Protein AF-A0A397V5W2-F1 (afdb_monomer_lite)

Structure (mmCIF, N/CA/C/O backbone):
data_AF-A0A397V5W2-F1
#
_entry.id   AF-A0A397V5W2-F1
#
loop_
_atom_site.group_PDB
_atom_site.id
_atom_site.type_symbol
_atom_site.label_atom_id
_atom_site.label_alt_id
_atom_site.label_comp_id
_atom_site.label_asym_id
_atom_site.label_entity_id
_atom_site.label_seq_id
_atom_site.pdbx_PDB_ins_code
_atom_site.Cartn_x
_atom_site.Cartn_y
_atom_site.Cartn_z
_atom_site.occupancy
_atom_site.B_iso_or_equiv
_atom_site.auth_seq_id
_atom_site.auth_comp_id
_atom_site.auth_asym_id
_atom_site.auth_atom_id
_atom_site.pdbx_PDB_model_num
ATOM 1 N N . MET A 1 1 ? 25.880 5.198 -11.172 1.00 67.06 1 MET A N 1
ATOM 2 C CA . MET A 1 1 ? 25.162 3.981 -10.727 1.00 67.06 1 MET A CA 1
ATOM 3 C C . MET A 1 1 ? 25.731 2.800 -11.501 1.00 67.06 1 MET A C 1
ATOM 5 O O . MET A 1 1 ? 25.937 2.960 -12.695 1.00 67.06 1 MET A O 1
ATOM 9 N N . ASN A 1 2 ? 26.080 1.682 -10.856 1.00 90.19 2 ASN A N 1
ATOM 10 C CA . ASN A 1 2 ? 26.620 0.526 -11.586 1.00 90.19 2 ASN A CA 1
ATOM 11 C C . ASN A 1 2 ? 25.490 -0.292 -12.235 1.00 90.19 2 ASN A C 1
ATOM 13 O O . ASN A 1 2 ? 24.329 -0.182 -11.837 1.00 90.19 2 ASN A O 1
ATOM 17 N N . GLU A 1 3 ? 25.838 -1.115 -13.223 1.00 92.56 3 GLU A N 1
ATOM 18 C CA . GLU A 1 3 ? 24.874 -1.888 -14.012 1.00 92.56 3 GLU A CA 1
ATOM 19 C C . GLU A 1 3 ? 23.966 -2.771 -13.141 1.00 92.56 3 GLU A C 1
ATOM 21 O O . GLU A 1 3 ? 22.748 -2.787 -13.319 1.00 92.56 3 GLU A O 1
ATOM 26 N N . LYS A 1 4 ? 24.536 -3.435 -12.130 1.00 94.38 4 LYS A N 1
ATOM 27 C CA . LYS A 1 4 ? 23.796 -4.296 -11.199 1.00 94.38 4 LYS A CA 1
ATOM 28 C C . LYS A 1 4 ? 22.735 -3.520 -10.411 1.00 94.38 4 LYS A C 1
ATOM 30 O O . LYS A 1 4 ? 21.617 -4.006 -10.235 1.00 94.38 4 LYS A O 1
ATOM 35 N N . THR A 1 5 ? 23.063 -2.315 -9.947 1.00 92.19 5 THR A N 1
ATOM 36 C CA . THR A 1 5 ? 22.115 -1.435 -9.252 1.00 92.19 5 THR A CA 1
ATOM 37 C C . THR A 1 5 ? 21.002 -0.983 -10.194 1.00 92.19 5 THR A C 1
ATOM 39 O O . THR A 1 5 ? 19.835 -1.031 -9.807 1.00 92.19 5 THR A O 1
ATOM 42 N N . THR A 1 6 ? 21.326 -0.631 -11.441 1.00 90.38 6 THR A N 1
ATOM 43 C CA . THR A 1 6 ? 20.326 -0.271 -12.458 1.00 90.38 6 THR A CA 1
ATOM 44 C C . THR A 1 6 ? 19.373 -1.426 -12.752 1.00 90.38 6 THR A C 1
ATOM 46 O O . THR A 1 6 ? 18.158 -1.242 -12.743 1.00 90.38 6 THR A O 1
ATOM 49 N N . GLN A 1 7 ? 19.894 -2.638 -12.948 1.00 95.06 7 GLN A N 1
ATOM 50 C CA . GLN A 1 7 ? 19.074 -3.825 -13.199 1.00 95.06 7 GLN A CA 1
ATOM 51 C C . GLN A 1 7 ? 18.138 -4.135 -12.024 1.00 95.06 7 GLN A C 1
ATOM 53 O O . GLN A 1 7 ? 16.965 -4.446 -12.236 1.00 95.06 7 GLN A O 1
ATOM 58 N N . ARG A 1 8 ? 18.625 -4.004 -10.781 1.00 95.12 8 ARG A N 1
ATOM 59 C CA . ARG A 1 8 ? 17.790 -4.164 -9.584 1.00 95.12 8 ARG A CA 1
ATOM 60 C C . ARG A 1 8 ? 16.683 -3.113 -9.536 1.00 95.12 8 ARG A C 1
ATOM 62 O O . ARG A 1 8 ? 15.534 -3.476 -9.324 1.00 95.12 8 ARG A O 1
ATOM 69 N N . PHE A 1 9 ? 17.005 -1.845 -9.780 1.00 90.62 9 PHE A N 1
ATOM 70 C CA . PHE A 1 9 ? 16.019 -0.764 -9.794 1.00 90.62 9 PHE A CA 1
ATOM 71 C C . PHE A 1 9 ? 14.920 -0.998 -10.841 1.00 90.62 9 PHE A C 1
ATOM 73 O O . PHE A 1 9 ? 13.736 -0.949 -10.520 1.00 90.62 9 PHE A O 1
ATOM 80 N N . VAL A 1 10 ? 15.300 -1.354 -12.072 1.00 91.75 10 VAL A N 1
ATOM 81 C CA . VAL A 1 10 ? 14.346 -1.681 -13.146 1.00 91.75 10 VAL A CA 1
ATOM 82 C C . VAL A 1 10 ? 13.482 -2.893 -12.785 1.00 91.75 10 VAL A C 1
ATOM 84 O O . VAL A 1 10 ? 12.292 -2.917 -13.100 1.00 91.75 10 VAL A O 1
ATOM 87 N N . LYS A 1 11 ? 14.051 -3.902 -12.115 1.00 95.25 11 LYS A N 1
ATOM 88 C CA . LYS A 1 11 ? 13.291 -5.059 -11.625 1.00 95.25 11 LYS A CA 1
ATOM 89 C C . LYS A 1 11 ? 12.242 -4.645 -10.588 1.00 95.25 11 LYS A C 1
ATOM 91 O O . LYS A 1 11 ? 11.095 -5.061 -10.718 1.00 95.25 11 LYS A O 1
ATOM 96 N N . GLU A 1 12 ? 12.606 -3.814 -9.613 1.00 93.69 12 GLU A N 1
ATOM 97 C CA . GLU A 1 12 ? 11.659 -3.329 -8.600 1.00 93.69 12 GLU A CA 1
ATOM 98 C C . GLU A 1 12 ? 10.554 -2.461 -9.214 1.00 93.69 12 GLU A C 1
ATOM 100 O O . GLU A 1 12 ? 9.386 -2.643 -8.888 1.00 93.69 12 GLU A O 1
ATOM 105 N N . LEU A 1 13 ? 10.877 -1.595 -10.180 1.00 93.06 13 LEU A N 1
ATOM 106 C CA . LEU A 1 13 ? 9.871 -0.811 -10.908 1.00 93.06 13 LEU A CA 1
ATOM 107 C C . LEU A 1 13 ? 8.845 -1.691 -11.626 1.00 93.06 13 LEU A C 1
ATOM 109 O O . LEU A 1 13 ? 7.647 -1.427 -11.565 1.00 93.06 13 LEU A O 1
ATOM 113 N N . LYS A 1 14 ? 9.301 -2.765 -12.281 1.00 93.31 14 LYS A N 1
ATOM 114 C CA . LYS A 1 14 ? 8.402 -3.731 -12.929 1.00 93.31 14 LYS A CA 1
ATOM 115 C C . LYS A 1 14 ? 7.527 -4.469 -11.918 1.00 93.31 14 LYS A C 1
ATOM 117 O O . LYS A 1 14 ? 6.388 -4.792 -12.238 1.00 93.31 14 LYS A O 1
ATOM 122 N N . ASN A 1 15 ? 8.043 -4.753 -10.722 1.00 93.50 15 ASN A N 1
ATOM 123 C CA . ASN A 1 15 ? 7.248 -5.355 -9.653 1.00 93.50 15 ASN A CA 1
ATOM 124 C C . ASN A 1 15 ? 6.181 -4.374 -9.149 1.00 93.50 15 ASN A C 1
ATOM 126 O O . ASN A 1 15 ? 5.018 -4.754 -9.045 1.00 93.50 15 ASN A O 1
ATOM 130 N N . LEU A 1 16 ? 6.552 -3.110 -8.924 1.00 92.88 16 LEU A N 1
ATOM 131 C CA . LEU A 1 16 ? 5.634 -2.047 -8.506 1.00 92.88 16 LEU A CA 1
ATOM 132 C C . LEU A 1 16 ? 4.496 -1.842 -9.511 1.00 92.88 16 LEU A C 1
ATOM 134 O O . LEU A 1 16 ? 3.340 -1.808 -9.105 1.00 92.88 16 LEU A O 1
ATOM 138 N N . GLN A 1 17 ? 4.803 -1.791 -10.812 1.00 92.50 17 GLN A N 1
ATOM 139 C CA . GLN A 1 17 ? 3.798 -1.668 -11.878 1.00 92.50 17 GLN A CA 1
ATOM 140 C C . GLN A 1 17 ? 2.757 -2.797 -11.874 1.00 92.50 17 GLN A C 1
ATOM 142 O O . GLN A 1 17 ? 1.612 -2.576 -12.255 1.00 92.50 17 GLN A O 1
ATOM 147 N N . LYS A 1 18 ? 3.146 -4.013 -11.477 1.00 92.62 18 LYS A N 1
ATOM 148 C CA . LYS A 1 18 ? 2.215 -5.146 -11.374 1.00 92.62 18 LYS A CA 1
ATOM 149 C C . LYS A 1 18 ? 1.398 -5.077 -10.089 1.00 92.62 18 LYS A C 1
ATOM 151 O O . LYS A 1 18 ? 0.194 -5.292 -10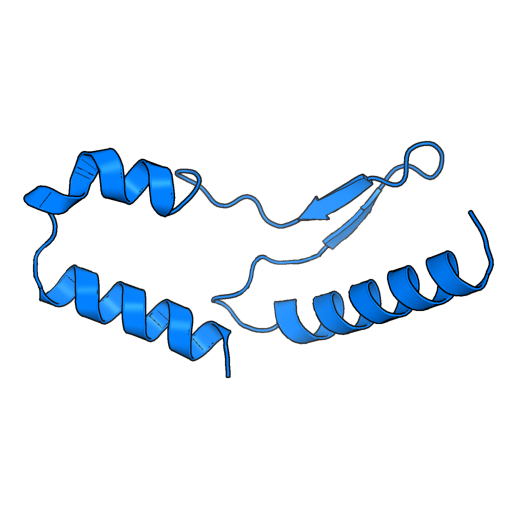.113 1.00 92.62 18 LYS A O 1
ATOM 156 N N . ALA A 1 19 ? 2.065 -4.775 -8.980 1.00 92.25 19 ALA A N 1
ATOM 157 C CA . ALA A 1 19 ? 1.466 -4.748 -7.653 1.00 92.25 19 ALA A CA 1
ATOM 158 C C . ALA A 1 19 ? 0.419 -3.626 -7.520 1.00 92.25 19 ALA A C 1
ATOM 160 O O . ALA A 1 19 ? -0.649 -3.833 -6.951 1.00 92.25 19 ALA A O 1
ATOM 161 N N . CYS A 1 20 ? 0.669 -2.456 -8.116 1.00 92.94 20 CYS A N 1
ATOM 162 C CA . CYS A 1 20 ? -0.210 -1.289 -8.006 1.00 92.94 20 CYS A CA 1
ATOM 163 C C . CYS A 1 20 ? -1.568 -1.427 -8.720 1.00 92.94 20 CYS A C 1
ATOM 165 O O . CYS A 1 20 ? -2.347 -0.478 -8.731 1.00 92.94 20 CYS A O 1
ATOM 167 N N . MET A 1 21 ? -1.856 -2.579 -9.336 1.00 90.81 21 MET A N 1
ATOM 168 C CA . MET A 1 21 ? -3.185 -2.902 -9.861 1.00 90.81 21 MET A CA 1
ATOM 169 C C . MET A 1 21 ? -4.188 -3.259 -8.753 1.00 90.81 21 MET A C 1
ATOM 171 O O . MET A 1 21 ? -5.394 -3.240 -8.998 1.00 90.81 21 MET A O 1
ATOM 175 N N . HIS A 1 22 ? -3.715 -3.587 -7.547 1.00 94.94 22 HIS A N 1
ATOM 176 C CA . HIS A 1 22 ? -4.580 -3.911 -6.417 1.00 94.94 22 HIS A CA 1
ATOM 177 C C . HIS A 1 22 ? -5.049 -2.635 -5.689 1.00 94.94 22 HIS A C 1
ATOM 179 O O . HIS A 1 22 ? -4.218 -1.782 -5.379 1.00 94.94 22 HIS A O 1
ATOM 185 N N . PRO A 1 23 ? -6.340 -2.504 -5.324 1.00 94.88 23 PRO A N 1
ATOM 186 C CA . PRO A 1 23 ? -6.873 -1.292 -4.687 1.00 94.88 23 PRO A CA 1
ATOM 187 C C . PRO A 1 23 ? -6.261 -0.968 -3.313 1.00 94.88 23 PRO A C 1
ATOM 189 O O . PRO A 1 23 ? -6.272 0.186 -2.896 1.00 94.88 23 PRO A O 1
ATOM 192 N N . ASN A 1 24 ? -5.726 -1.968 -2.604 1.00 96.06 24 ASN A N 1
ATOM 193 C CA . ASN A 1 24 ? -5.039 -1.789 -1.315 1.00 96.06 24 ASN A CA 1
ATOM 194 C C . ASN A 1 24 ? -3.521 -1.543 -1.442 1.00 96.06 24 ASN A C 1
ATOM 196 O O . ASN A 1 24 ? -2.827 -1.515 -0.427 1.00 96.06 24 ASN A O 1
ATOM 200 N N . ILE A 1 25 ? -2.995 -1.375 -2.659 1.00 95.69 25 ILE A N 1
ATOM 201 C CA . ILE A 1 25 ? -1.604 -0.981 -2.909 1.00 95.69 25 ILE A CA 1
ATOM 202 C C . ILE A 1 25 ? -1.595 0.444 -3.468 1.00 95.69 25 ILE A C 1
ATOM 204 O O . ILE A 1 25 ? -2.413 0.797 -4.311 1.00 95.69 25 ILE A O 1
ATOM 208 N N . ILE A 1 26 ? -0.646 1.265 -3.009 1.00 95.19 26 ILE A N 1
ATOM 209 C CA . ILE A 1 26 ? -0.449 2.627 -3.519 1.00 95.19 26 ILE A CA 1
ATOM 210 C C . ILE A 1 26 ? -0.203 2.590 -5.031 1.00 95.19 26 ILE A C 1
ATOM 212 O O . ILE A 1 26 ? 0.726 1.933 -5.507 1.00 95.19 26 ILE A O 1
ATOM 216 N N . GLY A 1 27 ? -1.021 3.336 -5.775 1.00 95.00 27 GLY A N 1
ATOM 217 C CA . GLY A 1 27 ? -0.880 3.488 -7.219 1.00 95.00 27 GLY A CA 1
ATOM 218 C C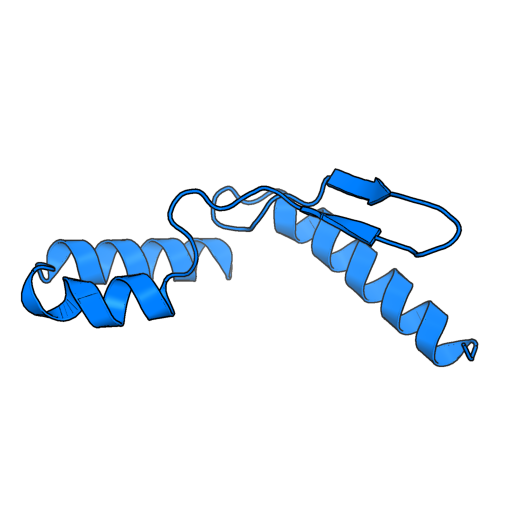 . GLY A 1 27 ? 0.511 3.991 -7.618 1.00 95.00 27 GLY A C 1
ATOM 219 O O . GLY A 1 27 ? 1.039 4.925 -7.015 1.00 95.00 27 GLY A O 1
ATOM 220 N N . PHE A 1 28 ? 1.098 3.398 -8.657 1.00 94.75 28 PHE A N 1
ATOM 221 C CA . PHE A 1 28 ? 2.326 3.884 -9.286 1.00 94.75 28 PHE A CA 1
ATOM 222 C C . PHE A 1 28 ? 1.995 4.483 -10.653 1.00 94.75 28 PHE A C 1
ATOM 224 O O . PHE A 1 28 ? 1.447 3.798 -11.514 1.00 94.75 28 PHE A O 1
ATOM 231 N N . TYR A 1 29 ? 2.336 5.757 -10.855 1.00 91.88 29 TYR A N 1
ATOM 232 C CA . TYR A 1 29 ? 2.001 6.495 -12.078 1.00 91.88 29 TYR A CA 1
ATOM 233 C C . TYR A 1 29 ? 3.176 6.638 -13.042 1.00 91.88 29 TYR A C 1
ATOM 235 O O . TYR A 1 29 ? 2.968 6.796 -14.242 1.00 91.88 29 TYR A O 1
ATOM 243 N N . GLY A 1 30 ? 4.409 6.537 -12.548 1.00 90.19 30 GLY A N 1
ATOM 244 C CA . GLY A 1 30 ? 5.595 6.597 -13.390 1.00 90.19 30 GLY A CA 1
ATOM 245 C C . GLY A 1 30 ? 6.782 7.259 -12.712 1.00 90.19 30 GLY A C 1
ATOM 246 O O . GLY A 1 30 ? 6.845 7.397 -11.490 1.00 90.19 30 GLY A O 1
ATOM 247 N N . ILE A 1 31 ? 7.737 7.663 -13.541 1.00 89.19 31 ILE A N 1
ATOM 248 C CA . ILE A 1 31 ? 8.914 8.424 -13.133 1.00 89.19 31 ILE A CA 1
ATOM 249 C C . ILE A 1 31 ? 8.801 9.798 -13.786 1.00 89.19 31 ILE A C 1
ATOM 251 O O . ILE A 1 31 ? 8.660 9.893 -15.004 1.00 89.19 31 ILE A O 1
ATOM 255 N N . GLY A 1 32 ? 8.831 10.846 -12.971 1.00 86.00 32 GLY A N 1
ATOM 256 C CA . GLY A 1 32 ? 8.934 12.231 -13.404 1.00 86.00 32 GLY A CA 1
ATOM 257 C C . GLY A 1 32 ? 10.370 12.739 -13.302 1.00 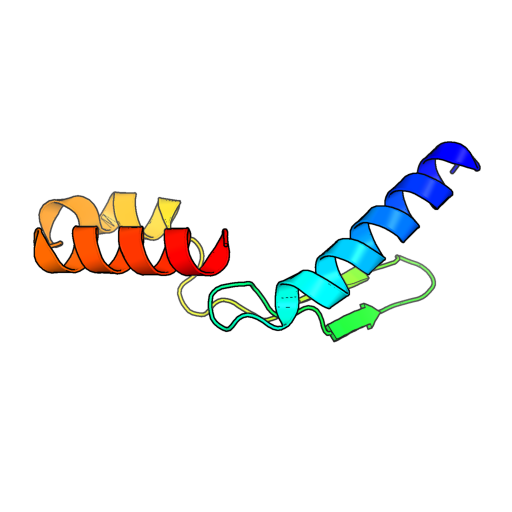86.00 32 GLY A C 1
ATOM 258 O O . GLY A 1 32 ? 11.167 12.204 -12.537 1.00 86.00 32 GLY A O 1
ATOM 259 N N . ASP A 1 33 ? 10.657 13.801 -14.053 1.00 77.31 33 ASP A N 1
ATOM 260 C CA . ASP A 1 33 ? 11.939 14.517 -14.090 1.00 77.31 33 ASP A CA 1
ATOM 261 C C . ASP A 1 33 ? 13.166 13.630 -14.393 1.00 77.31 33 ASP A C 1
ATOM 263 O O . ASP A 1 33 ? 13.693 12.902 -13.551 1.00 77.31 33 ASP A O 1
ATOM 267 N N . PHE A 1 34 ? 13.680 13.741 -15.618 1.00 67.56 34 PHE A N 1
ATOM 268 C CA . PHE A 1 34 ? 14.834 12.974 -16.092 1.00 67.56 34 PHE A CA 1
ATOM 269 C C . PHE A 1 34 ? 16.156 13.340 -15.402 1.00 67.56 34 PHE A C 1
ATOM 271 O O . PHE A 1 34 ? 17.115 12.571 -15.500 1.00 67.56 34 PHE A O 1
ATOM 278 N N . ILE A 1 35 ? 16.220 14.483 -14.713 1.00 73.94 35 ILE A N 1
ATOM 279 C CA . ILE A 1 35 ? 17.427 14.953 -14.026 1.00 73.94 35 ILE A CA 1
ATOM 280 C C . ILE A 1 35 ? 17.510 14.348 -12.619 1.00 73.94 35 ILE A C 1
ATOM 282 O O . ILE A 1 35 ? 18.592 13.951 -12.189 1.00 73.94 35 ILE A O 1
ATOM 286 N N . ILE A 1 36 ? 16.374 14.240 -11.916 1.00 79.25 36 ILE A N 1
ATOM 287 C CA . ILE A 1 36 ? 16.323 13.874 -10.485 1.00 79.25 36 ILE A CA 1
ATOM 288 C C . ILE A 1 36 ? 15.663 12.501 -10.238 1.00 79.25 36 ILE A C 1
ATOM 290 O O . ILE A 1 36 ? 15.820 11.933 -9.161 1.00 79.25 36 ILE A O 1
ATOM 294 N N . TRP A 1 37 ? 15.008 11.910 -11.245 1.00 78.88 37 TRP A N 1
ATOM 295 C CA . TRP A 1 37 ? 14.406 10.567 -11.206 1.00 78.88 37 TRP A CA 1
ATOM 296 C C . TRP A 1 37 ? 13.402 10.416 -10.055 1.00 78.88 37 TRP A C 1
ATOM 298 O O . TRP A 1 37 ? 13.579 9.622 -9.130 1.00 78.88 37 TRP A O 1
ATOM 308 N N . ILE A 1 38 ? 12.322 11.191 -10.113 1.00 88.69 38 ILE A N 1
ATOM 309 C CA . ILE A 1 38 ? 11.304 11.250 -9.062 1.00 88.69 38 ILE A CA 1
ATOM 310 C C . ILE A 1 38 ? 10.217 10.203 -9.328 1.00 88.69 38 ILE A C 1
ATOM 312 O O . ILE A 1 38 ? 9.644 10.161 -10.412 1.00 88.69 38 ILE A O 1
ATOM 316 N N . LEU A 1 39 ? 9.876 9.374 -8.337 1.00 91.00 39 LEU A N 1
ATOM 317 C CA . LEU A 1 39 ? 8.739 8.452 -8.446 1.00 91.00 39 LEU A CA 1
ATOM 318 C C . LEU A 1 39 ? 7.419 9.200 -8.244 1.00 91.00 39 LEU A C 1
ATOM 320 O O . LEU A 1 39 ? 7.238 9.901 -7.250 1.00 91.00 39 LEU A O 1
ATOM 324 N N . GLN A 1 40 ? 6.479 9.003 -9.161 1.00 92.19 40 GLN A N 1
ATOM 325 C CA . GLN A 1 40 ? 5.115 9.501 -9.041 1.00 92.19 40 GLN A CA 1
ATOM 326 C C . GLN A 1 40 ? 4.220 8.391 -8.485 1.00 92.19 40 GLN A C 1
ATOM 328 O O . GLN A 1 40 ? 4.003 7.365 -9.135 1.00 92.19 40 GLN A O 1
ATOM 333 N N . LEU A 1 41 ? 3.719 8.600 -7.268 1.00 93.94 41 LEU A N 1
ATOM 334 C CA . LEU A 1 41 ? 2.884 7.658 -6.524 1.00 93.94 41 LEU A CA 1
ATOM 335 C C . LEU A 1 41 ? 1.534 8.292 -6.178 1.00 93.94 41 LEU A C 1
ATOM 337 O O . LEU A 1 41 ? 1.413 9.514 -6.078 1.00 93.94 41 LEU A O 1
ATOM 341 N N . GLN A 1 42 ? 0.522 7.457 -5.966 1.00 94.75 42 GLN A N 1
ATOM 342 C CA . GLN A 1 42 ? -0.765 7.879 -5.432 1.00 94.75 42 GLN A CA 1
ATOM 343 C C . GLN A 1 42 ? -0.591 8.489 -4.041 1.00 94.75 42 GLN A C 1
ATOM 345 O O . GLN A 1 42 ? 0.057 7.920 -3.163 1.00 94.75 42 GLN A O 1
ATOM 350 N N . LEU A 1 43 ? -1.215 9.647 -3.834 1.00 94.50 43 LEU A N 1
ATOM 351 C CA . LEU A 1 43 ? -1.247 10.290 -2.531 1.00 94.50 43 LEU A CA 1
ATOM 352 C C . LEU A 1 43 ? -2.218 9.548 -1.603 1.00 94.50 43 LEU A C 1
ATOM 354 O O . LEU A 1 43 ? -3.416 9.468 -1.881 1.00 94.50 43 LEU A O 1
ATOM 358 N N . ALA A 1 44 ? -1.703 9.045 -0.483 1.00 94.25 44 ALA A N 1
ATOM 359 C CA . ALA A 1 44 ? -2.519 8.522 0.605 1.00 94.25 44 ALA A CA 1
ATOM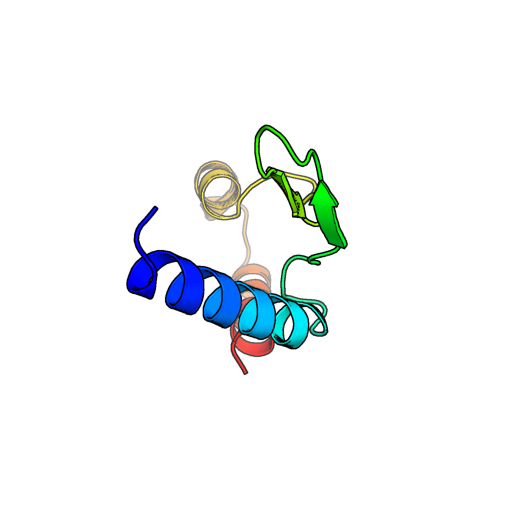 360 C C . ALA A 1 44 ? -3.046 9.685 1.453 1.00 94.25 44 ALA A C 1
ATOM 362 O O . ALA A 1 44 ? -2.338 10.243 2.297 1.00 94.25 44 ALA A O 1
ATOM 363 N N . ASN A 1 45 ? -4.298 10.069 1.209 1.00 92.81 45 ASN A N 1
ATOM 364 C CA . ASN A 1 45 ? -4.965 11.068 2.037 1.00 92.81 45 ASN A CA 1
ATOM 365 C C . ASN A 1 45 ? -4.989 10.599 3.499 1.00 92.81 45 ASN A C 1
ATOM 367 O O . ASN A 1 45 ? -5.227 9.425 3.772 1.00 92.81 45 ASN A O 1
ATOM 371 N N . ASN A 1 46 ? -4.780 11.536 4.428 1.00 92.31 46 ASN A N 1
ATOM 372 C CA . ASN A 1 46 ? -4.653 11.306 5.876 1.00 92.31 46 ASN A CA 1
ATOM 373 C C . ASN A 1 46 ? -3.332 10.672 6.347 1.00 92.31 46 ASN A C 1
ATOM 375 O O . ASN A 1 46 ? -3.196 10.381 7.534 1.00 92.31 46 ASN A O 1
ATOM 379 N N . GLY A 1 47 ? -2.338 10.547 5.463 1.00 92.19 47 GLY A N 1
ATOM 380 C CA . GLY A 1 47 ? -0.980 10.157 5.841 1.00 92.19 47 GLY A CA 1
ATOM 381 C C . GLY A 1 47 ? -0.833 8.662 6.121 1.00 92.19 47 GLY A C 1
ATOM 382 O O . GLY A 1 47 ? -1.556 7.836 5.565 1.00 92.19 47 GLY A O 1
ATOM 383 N N . ASP A 1 48 ? 0.157 8.304 6.940 1.00 95.31 48 ASP A N 1
ATOM 384 C CA . ASP A 1 48 ? 0.496 6.909 7.200 1.00 95.31 48 ASP A CA 1
ATOM 385 C C . ASP A 1 48 ? -0.263 6.298 8.389 1.00 95.31 48 ASP A C 1
ATOM 387 O O . ASP A 1 48 ? -0.663 6.957 9.354 1.00 95.31 48 ASP A O 1
ATOM 391 N N . LEU A 1 49 ? -0.422 4.974 8.324 1.00 95.44 49 LEU A N 1
ATOM 392 C CA . LEU A 1 49 ? -1.125 4.195 9.337 1.00 95.44 49 LEU A CA 1
ATOM 393 C C . LEU A 1 49 ? -0.447 4.269 10.716 1.00 95.44 49 LEU A C 1
ATOM 395 O O . LEU A 1 49 ? -1.129 4.181 11.735 1.00 95.44 49 LEU A O 1
ATOM 399 N N . ARG A 1 50 ? 0.880 4.434 10.785 1.00 96.31 50 ARG A N 1
ATOM 400 C CA . ARG A 1 50 ? 1.608 4.444 12.060 1.00 96.31 50 ARG A CA 1
ATOM 401 C C . ARG A 1 50 ? 1.251 5.682 12.873 1.00 96.31 50 ARG A C 1
ATOM 403 O O . ARG A 1 50 ? 0.933 5.544 14.054 1.00 96.31 50 ARG A O 1
ATOM 410 N N . GLU A 1 51 ? 1.278 6.864 12.267 1.00 96.62 51 GLU A N 1
ATOM 411 C CA . GLU A 1 51 ? 0.876 8.101 12.943 1.00 96.62 51 GLU A CA 1
ATOM 412 C C . GLU A 1 51 ? -0.621 8.099 13.269 1.00 96.62 51 GLU A C 1
ATOM 414 O O . GLU A 1 51 ? -1.013 8.462 14.382 1.00 96.62 51 GLU A O 1
ATOM 419 N N . TYR A 1 52 ? -1.456 7.575 12.366 1.00 95.81 52 TYR A N 1
ATOM 420 C CA . TYR A 1 52 ? -2.885 7.411 12.633 1.00 95.81 52 TYR A CA 1
ATOM 421 C C . TYR A 1 52 ? -3.153 6.552 13.881 1.00 95.81 52 TYR A C 1
ATOM 423 O O . TYR A 1 52 ? -3.945 6.938 14.746 1.00 95.81 52 TYR A O 1
ATOM 431 N N . LEU A 1 53 ? -2.472 5.408 14.011 1.00 96.12 53 LEU A N 1
ATOM 432 C CA . LEU A 1 53 ? -2.639 4.491 15.140 1.00 96.12 53 LEU A CA 1
ATOM 433 C C . LEU A 1 53 ? -2.118 5.075 16.455 1.00 96.12 53 LEU A C 1
ATOM 435 O O . LEU A 1 53 ? -2.753 4.871 17.491 1.00 96.12 53 LEU A O 1
ATOM 439 N N . LYS A 1 54 ? -1.013 5.833 16.441 1.00 96.38 54 LYS A N 1
ATOM 440 C CA . LYS A 1 54 ? -0.521 6.518 17.650 1.00 96.38 54 LYS A CA 1
ATOM 441 C C . LYS A 1 54 ? -1.588 7.419 18.268 1.00 96.38 54 LYS A C 1
ATOM 443 O O . LYS A 1 54 ? -1.719 7.453 19.486 1.00 96.38 54 LYS A O 1
ATOM 448 N N . ILE A 1 55 ? -2.355 8.118 17.433 1.00 96.12 55 ILE A N 1
ATOM 449 C CA . ILE A 1 55 ? -3.364 9.088 17.875 1.00 96.12 55 ILE A CA 1
ATOM 450 C C . ILE A 1 55 ? -4.702 8.408 18.206 1.00 96.12 55 ILE A C 1
ATOM 452 O O . ILE A 1 55 ? -5.395 8.829 19.132 1.00 96.12 55 ILE A O 1
ATOM 456 N N . ASN A 1 56 ? -5.087 7.368 17.458 1.00 95.44 56 ASN A N 1
ATOM 457 C CA . ASN A 1 56 ? -6.453 6.831 17.487 1.00 95.44 56 ASN A CA 1
ATOM 458 C C . ASN A 1 56 ? -6.580 5.412 18.056 1.00 95.44 56 ASN A C 1
ATOM 460 O O . ASN A 1 56 ? -7.693 4.908 18.146 1.00 95.44 56 ASN A O 1
ATOM 464 N N . SER A 1 57 ? -5.491 4.763 18.480 1.00 91.19 57 SER A N 1
ATOM 465 C CA . SER A 1 57 ? -5.510 3.372 18.978 1.00 91.19 57 SER A CA 1
ATOM 466 C C . SER A 1 57 ? -6.570 3.077 20.048 1.00 91.19 57 SER A C 1
ATOM 468 O O . SER A 1 57 ? -7.172 2.001 20.017 1.00 91.19 57 SER A O 1
ATOM 470 N N . SER A 1 58 ? -6.821 4.021 20.961 1.00 94.44 58 SER A N 1
ATOM 471 C CA . SER A 1 58 ? -7.834 3.910 22.020 1.00 94.44 58 SER A CA 1
ATOM 472 C C . SER A 1 58 ? -9.269 4.154 21.546 1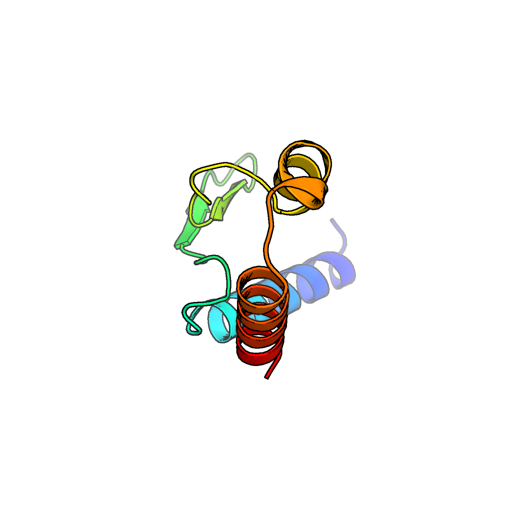.00 94.44 58 SER A C 1
ATOM 474 O O . SER A 1 58 ? -10.200 3.754 22.232 1.00 94.44 58 SER A O 1
ATOM 476 N N . LYS A 1 59 ? -9.449 4.798 20.388 1.00 96.06 59 LYS A N 1
ATOM 477 C CA . LYS A 1 59 ? -10.755 5.108 19.781 1.00 96.06 59 LYS A CA 1
ATOM 478 C C . LYS A 1 59 ? -11.212 4.050 18.776 1.00 96.06 59 LYS A C 1
ATOM 480 O O . LYS A 1 59 ? -12.337 4.117 18.301 1.00 96.06 59 LYS A O 1
ATOM 485 N N . LEU A 1 60 ? -10.319 3.137 18.397 1.00 96.88 60 LEU A N 1
ATOM 486 C CA . LEU A 1 60 ? -10.587 2.113 17.396 1.00 96.88 60 LEU A CA 1
ATOM 487 C C . LEU A 1 60 ? -11.223 0.885 18.034 1.00 96.88 60 LEU A C 1
ATOM 489 O O . LEU A 1 60 ? -10.606 0.222 18.881 1.00 96.88 60 LEU A O 1
ATOM 493 N N . GLU A 1 61 ? -12.400 0.534 17.532 1.00 97.94 61 GLU A N 1
ATOM 494 C CA . GLU A 1 61 ? -13.082 -0.700 17.884 1.00 97.94 61 GLU A CA 1
ATOM 495 C C . GLU A 1 61 ? -12.338 -1.914 17.310 1.00 97.94 61 GLU A C 1
ATOM 497 O O . GLU A 1 61 ? -11.531 -1.827 16.375 1.00 97.94 61 GLU A O 1
ATOM 502 N N . TRP A 1 62 ? -12.603 -3.097 17.864 1.00 96.69 62 TRP A N 1
ATOM 503 C CA . TRP A 1 62 ? -12.012 -4.338 17.351 1.00 96.69 62 TRP A CA 1
ATOM 504 C C . TRP A 1 62 ? -12.380 -4.606 15.891 1.00 96.69 62 TRP A C 1
ATOM 506 O O . TRP A 1 62 ? -11.554 -5.106 15.128 1.00 96.69 62 TRP A O 1
ATOM 516 N N . THR A 1 63 ? -13.590 -4.232 15.487 1.00 98.00 63 THR A N 1
ATOM 517 C CA . THR A 1 63 ? -14.064 -4.337 14.105 1.00 98.00 63 THR A CA 1
ATOM 518 C C . THR A 1 63 ? -13.226 -3.492 13.145 1.00 98.00 63 THR A C 1
ATOM 520 O O . THR A 1 63 ? -12.859 -3.986 12.079 1.00 98.00 63 THR A O 1
ATOM 523 N N . ASP A 1 64 ? -12.835 -2.274 13.531 1.00 97.25 64 ASP A N 1
ATOM 524 C CA . ASP A 1 64 ? -11.953 -1.424 12.722 1.00 97.25 64 ASP A CA 1
ATOM 525 C C . ASP A 1 64 ? -10.566 -2.044 12.562 1.00 97.25 64 ASP A C 1
ATOM 527 O O . ASP A 1 64 ? -10.021 -2.095 11.457 1.00 97.25 64 ASP A O 1
ATOM 531 N N . LYS A 1 65 ? -10.004 -2.567 13.659 1.00 96.31 65 LYS A N 1
ATOM 532 C CA . LYS A 1 65 ? -8.694 -3.241 13.671 1.00 96.31 65 LYS A CA 1
ATOM 533 C C . LYS A 1 65 ? -8.686 -4.459 12.752 1.00 96.31 65 LYS A C 1
ATOM 535 O O . LYS A 1 65 ? -7.758 -4.624 11.961 1.00 96.31 65 LYS A O 1
ATOM 540 N N . LEU A 1 66 ? -9.734 -5.279 12.821 1.00 97.81 66 LEU A N 1
ATOM 541 C CA . LEU A 1 66 ? -9.897 -6.449 11.960 1.00 97.81 66 LEU A CA 1
ATOM 542 C C . LEU A 1 66 ? -10.056 -6.058 10.489 1.00 97.81 66 LEU A C 1
ATOM 544 O O . LEU A 1 66 ? -9.446 -6.690 9.626 1.00 97.81 66 LEU A O 1
ATOM 548 N N . ARG A 1 67 ? -10.823 -5.002 10.193 1.00 97.81 67 ARG A N 1
ATOM 549 C CA . ARG A 1 67 ? -10.973 -4.486 8.828 1.00 97.81 67 ARG A CA 1
ATOM 550 C C . ARG A 1 67 ? -9.638 -4.014 8.258 1.00 97.81 67 ARG A C 1
ATOM 552 O O . ARG A 1 67 ? -9.276 -4.454 7.172 1.00 97.81 67 ARG A O 1
ATOM 559 N N . MET A 1 68 ? -8.880 -3.204 8.999 1.00 96.88 68 MET A N 1
ATOM 560 C CA . MET A 1 68 ? -7.550 -2.754 8.569 1.00 96.88 68 MET A CA 1
ATOM 561 C C . MET A 1 68 ? -6.600 -3.933 8.328 1.00 96.88 68 MET A C 1
ATOM 563 O O . MET A 1 68 ? -5.931 -3.982 7.300 1.00 96.88 68 MET A O 1
ATOM 567 N N . ALA A 1 69 ? -6.567 -4.916 9.234 1.00 97.25 69 ALA A N 1
ATOM 568 C CA . ALA A 1 69 ? -5.743 -6.111 9.056 1.00 97.25 69 ALA A CA 1
ATOM 569 C C . ALA A 1 69 ? -6.130 -6.891 7.788 1.00 97.25 69 ALA A C 1
ATOM 571 O O . ALA A 1 69 ? -5.256 -7.313 7.034 1.00 97.25 69 ALA A O 1
ATOM 572 N N . ARG A 1 70 ? -7.433 -7.043 7.520 1.00 97.94 70 ARG A N 1
ATOM 573 C CA . ARG A 1 70 ? -7.940 -7.696 6.308 1.00 97.94 70 ARG A CA 1
ATOM 574 C C . ARG A 1 70 ? -7.567 -6.926 5.040 1.00 97.94 70 ARG A C 1
ATOM 576 O O . ARG A 1 70 ? -7.119 -7.548 4.088 1.00 97.94 70 ARG A O 1
ATOM 583 N N . GLU A 1 71 ? -7.715 -5.604 5.034 1.00 97.25 71 GLU A N 1
ATOM 584 C CA . GLU A 1 71 ? -7.347 -4.736 3.904 1.00 97.25 71 GLU A CA 1
ATOM 585 C C . GLU A 1 71 ? -5.840 -4.799 3.595 1.00 97.25 71 GLU A C 1
ATOM 587 O O . GLU A 1 71 ? -5.453 -4.876 2.429 1.00 97.25 71 GLU A O 1
ATOM 592 N N . ILE A 1 72 ? -4.987 -4.844 4.627 1.00 96.69 72 ILE A N 1
ATOM 593 C CA . ILE A 1 72 ? -3.538 -5.052 4.469 1.00 96.69 72 ILE A CA 1
ATOM 594 C C . ILE A 1 72 ? -3.257 -6.434 3.874 1.00 96.69 72 ILE A C 1
ATOM 596 O O . ILE A 1 72 ? -2.488 -6.545 2.925 1.00 96.69 72 ILE A O 1
ATOM 600 N N . LEU A 1 73 ? -3.883 -7.487 4.409 1.00 97.31 73 LEU A N 1
ATOM 601 C CA . LEU A 1 73 ? -3.707 -8.851 3.905 1.00 97.31 73 LEU A CA 1
ATOM 602 C C . LEU A 1 73 ? -4.164 -8.992 2.454 1.00 97.31 73 LEU A C 1
ATOM 604 O O . LEU A 1 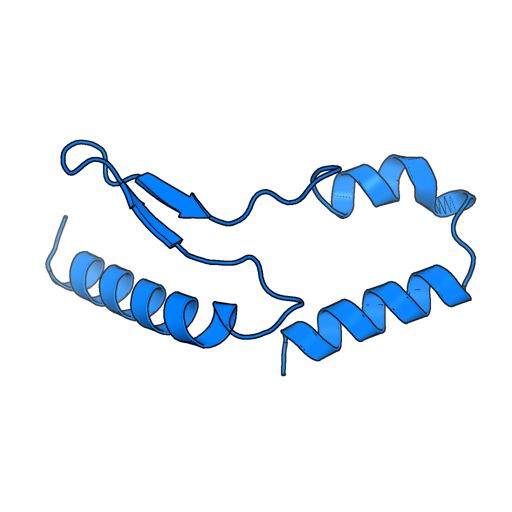73 ? -3.495 -9.667 1.681 1.00 97.31 73 LEU A O 1
ATOM 608 N N . ASP A 1 74 ? -5.276 -8.362 2.079 1.00 96.12 74 ASP A N 1
ATOM 609 C CA . ASP A 1 74 ? -5.772 -8.387 0.706 1.00 96.12 74 ASP A CA 1
ATOM 610 C C . ASP A 1 74 ? -4.778 -7.717 -0.255 1.00 96.12 74 ASP A C 1
ATOM 612 O O . ASP A 1 74 ? -4.545 -8.246 -1.333 1.00 96.12 74 ASP A O 1
ATOM 616 N N . GLY A 1 75 ? -4.106 -6.636 0.161 1.00 94.50 75 GLY A N 1
ATOM 617 C CA . GLY A 1 75 ? -3.030 -6.017 -0.622 1.00 94.50 75 GLY A CA 1
ATOM 618 C C . GLY A 1 75 ? -1.719 -6.807 -0.690 1.00 94.50 75 GLY A C 1
ATOM 619 O O . GLY A 1 75 ? -0.883 -6.495 -1.530 1.00 94.50 75 GLY A O 1
ATOM 620 N N . LEU A 1 76 ? -1.509 -7.800 0.179 1.00 92.62 76 LEU A N 1
ATOM 621 C CA . LEU A 1 76 ? -0.299 -8.634 0.191 1.00 92.62 76 LEU A CA 1
ATOM 622 C C . LEU A 1 76 ? -0.430 -9.929 -0.626 1.00 92.62 76 LEU A C 1
ATOM 624 O O . LEU A 1 76 ? 0.577 -10.614 -0.810 1.00 92.62 76 LEU A O 1
ATOM 628 N N . LYS A 1 77 ? -1.649 -10.289 -1.042 1.00 78.81 77 LYS A N 1
ATOM 629 C CA . LYS A 1 77 ? -1.929 -11.477 -1.863 1.00 78.81 77 LYS A CA 1
ATOM 630 C C . LYS A 1 77 ? -1.429 -11.300 -3.292 1.00 78.81 77 LYS A C 1
ATOM 632 O O . LYS A 1 77 ? -0.932 -12.311 -3.835 1.00 78.81 77 LYS A O 1
#

Foldseek 3Di:
DDPVVVVVVVVVVVVLCVLLVQPLRWHWDAFDDPVPGHTDTHDDPPDDPVVVCVVCVVVDDPVNVVVVVVSVVSSVD

Secondary structure (DSSP, 8-state):
--HHHHHHHHHHHHHHHHHTTSTTS--EEEEE-TTT-EEEE---TT--HHHHHHHHTTT--HHHHHHHHHHHHHHH-

pLDDT: mean 92.45, std 6.29, range [67.06, 98.0]

InterPro domains:
  IPR000719 Protein kinase domain [PS50011] (1-77)
  IPR001245 Serine-threonine/tyrosine-protein kinase, catalytic domain [PF07714] (3-76)
  IPR011009 Protein kinase-like domain superfamily [SSF56112] (3-77)

Radius of gyration: 16.49 Å; chains: 1; bounding box: 41×26×38 Å

Organism: NCBI:txid44941

Sequence (77 aa):
MNEKTTQRFVKELKNLQKACMHPNIIGFYGIGDFIIWILQLQLANNGDLREYLKINSSKLEWTDKLRMAREILDGLK